Protein AF-A0A2B7ZNF3-F1 (afdb_monomer)

Radius of gyration: 27.61 Å; Cα contacts (8 Å, |Δi|>4): 65; chains: 1; bounding box: 51×30×78 Å

Secondary structure (DSSP, 8-state):
------HHHHHHHHHHHHHHHHHHHHHH-TT---SSGGGSHHHHHHHHHHHHHHHHHHHHHHHHHHHHHHHHHHHHH-TTT-HHHHHHHHHHHHHHHH-TTSHHHHHHHTS--PPPP-

Mean predicted aligned error: 7.0 Å

Solvent-accessible surface area (backbone atoms only — not comparable to full-atom values): 6872 Å² total; per-residue (Å²): 131,83,87,72,70,51,71,67,54,59,49,50,55,50,50,52,52,53,51,50,54,51,52,53,52,52,72,70,39,90,82,69,74,66,87,52,66,74,70,27,70,70,44,46,52,52,51,52,50,54,51,53,52,52,53,51,51,50,54,54,51,49,54,55,51,49,52,53,50,52,55,50,44,50,53,41,49,27,93,73,84,2,50,32,51,48,54,51,51,53,48,53,50,43,27,68,76,62,32,82,86,28,71,69,29,57,60,58,66,71,61,86,68,72,68,78,80,129

Structure (mmCIF, N/CA/C/O backbone):
data_AF-A0A2B7ZNF3-F1
#
_entry.id   AF-A0A2B7ZNF3-F1
#
loop_
_atom_site.group_PDB
_atom_site.id
_atom_site.type_symbol
_atom_site.label_atom_id
_atom_site.label_alt_id
_atom_site.label_comp_id
_atom_site.label_asym_id
_atom_site.label_entity_id
_atom_site.label_seq_id
_atom_site.pdbx_PDB_ins_code
_atom_site.Cartn_x
_atom_site.Cartn_y
_atom_site.Cartn_z
_atom_site.occupancy
_atom_site.B_iso_or_equiv
_atom_site.auth_seq_id
_atom_site.auth_comp_id
_atom_site.auth_asym_id
_atom_site.auth_atom_id
_atom_site.pdbx_PDB_model_num
ATOM 1 N N . GLU A 1 1 ? 5.369 17.621 -3.277 1.00 37.59 1 GLU A N 1
ATOM 2 C CA . GLU A 1 1 ? 4.600 16.368 -3.169 1.00 37.59 1 GLU A CA 1
ATOM 3 C C . GLU A 1 1 ? 3.685 16.481 -1.972 1.00 37.59 1 GLU A C 1
ATOM 5 O O . GLU A 1 1 ? 4.166 16.483 -0.843 1.00 37.59 1 GLU A O 1
ATOM 10 N N . ASP A 1 2 ? 2.387 16.638 -2.210 1.00 36.28 2 ASP A N 1
ATOM 11 C CA . ASP A 1 2 ? 1.426 16.509 -1.124 1.00 36.28 2 ASP A CA 1
ATOM 12 C C . ASP A 1 2 ? 1.407 15.047 -0.690 1.00 36.28 2 ASP A C 1
ATOM 14 O O . ASP A 1 2 ? 1.111 14.155 -1.491 1.00 36.28 2 ASP A O 1
ATOM 18 N N . LYS A 1 3 ? 1.736 14.802 0.585 1.00 48.97 3 LYS A N 1
ATOM 19 C CA . LYS A 1 3 ? 1.472 13.538 1.284 1.00 48.97 3 LYS A CA 1
ATOM 20 C C . LYS A 1 3 ? -0.044 13.323 1.310 1.00 48.97 3 LYS A C 1
ATOM 22 O O . LYS A 1 3 ? -0.716 13.563 2.309 1.00 48.97 3 LYS A O 1
ATOM 27 N N . THR A 1 4 ? -0.599 12.902 0.183 1.00 56.28 4 THR A N 1
ATOM 28 C CA . THR A 1 4 ? -1.988 12.485 0.067 1.00 56.28 4 THR A CA 1
ATOM 29 C C . THR A 1 4 ? -2.087 11.118 0.723 1.00 56.28 4 THR A C 1
ATOM 31 O O . THR A 1 4 ? -1.779 10.078 0.147 1.00 56.28 4 THR A O 1
ATOM 34 N N . ILE A 1 5 ? -2.446 11.134 2.004 1.00 60.62 5 ILE A N 1
ATOM 35 C CA . ILE A 1 5 ? -2.8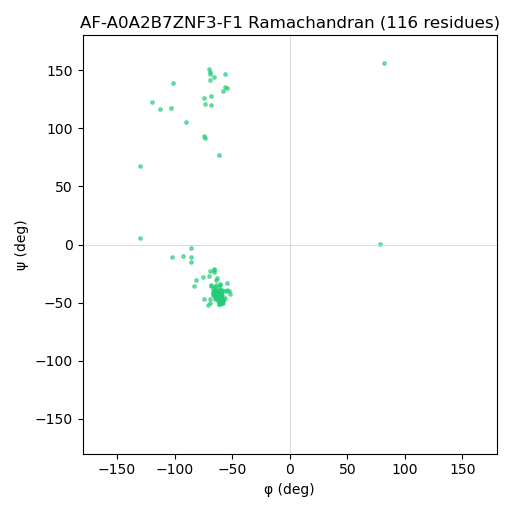22 9.924 2.731 1.00 60.62 5 ILE A CA 1
ATOM 36 C C . ILE A 1 5 ? -4.006 9.314 1.975 1.00 60.62 5 ILE A C 1
ATOM 38 O O . ILE A 1 5 ? -4.936 10.044 1.614 1.00 60.62 5 ILE A O 1
ATOM 42 N N . SER A 1 6 ? -3.969 8.006 1.702 1.00 72.56 6 SER A N 1
ATOM 43 C CA . SER A 1 6 ? -5.043 7.350 0.952 1.00 72.56 6 SER A CA 1
ATOM 44 C C . SER A 1 6 ? -6.389 7.622 1.628 1.00 72.56 6 SER A C 1
ATOM 46 O O . SER A 1 6 ? -6.511 7.481 2.847 1.00 72.56 6 SER A O 1
ATOM 48 N N . ALA A 1 7 ? -7.417 7.968 0.848 1.00 70.25 7 ALA A N 1
ATOM 49 C CA . ALA A 1 7 ? -8.772 8.150 1.371 1.00 70.25 7 ALA A CA 1
ATOM 50 C C . ALA A 1 7 ? -9.255 6.906 2.143 1.00 70.25 7 ALA A C 1
ATOM 52 O O . ALA A 1 7 ? -9.932 7.037 3.159 1.00 70.25 7 ALA A O 1
ATOM 53 N N . SER A 1 8 ? -8.822 5.710 1.721 1.00 70.62 8 SER A N 1
ATOM 54 C CA . SER A 1 8 ? -9.107 4.456 2.424 1.00 70.62 8 SER A CA 1
ATOM 55 C C . SER A 1 8 ? -8.403 4.335 3.780 1.00 70.62 8 SER A C 1
ATOM 57 O O . SER A 1 8 ? -8.995 3.798 4.709 1.00 70.62 8 SER A O 1
ATOM 59 N N . GLN A 1 9 ? -7.179 4.857 3.923 1.00 74.88 9 GLN A N 1
ATOM 60 C CA . GLN A 1 9 ? -6.450 4.849 5.199 1.00 74.88 9 GLN A CA 1
ATOM 61 C C . GLN A 1 9 ? -7.112 5.794 6.203 1.00 74.88 9 GLN A C 1
ATOM 63 O O . GLN A 1 9 ? -7.418 5.388 7.317 1.00 74.88 9 GLN A O 1
ATOM 68 N N . ARG A 1 10 ? -7.445 7.017 5.767 1.00 74.75 10 ARG A N 1
ATOM 69 C CA . ARG A 1 10 ? -8.169 7.992 6.602 1.00 74.75 10 ARG A CA 1
ATOM 70 C C . ARG A 1 10 ? -9.518 7.454 7.078 1.00 74.75 10 ARG A C 1
ATOM 72 O O . ARG A 1 10 ? -9.910 7.685 8.217 1.00 74.75 10 ARG A O 1
ATOM 79 N N . TYR A 1 11 ? -10.222 6.740 6.203 1.00 81.31 11 TYR A N 1
ATOM 80 C CA . TYR A 1 11 ? -11.484 6.094 6.546 1.00 81.31 11 TYR A CA 1
ATOM 81 C C . TYR A 1 11 ? -11.296 4.959 7.566 1.00 81.31 11 TYR A C 1
ATOM 83 O O . TYR A 1 11 ? -12.062 4.873 8.522 1.00 81.31 11 TYR A O 1
ATOM 91 N N . GLY A 1 12 ? -10.252 4.136 7.414 1.00 85.25 12 GLY A N 1
ATOM 92 C CA . GLY A 1 12 ? -9.910 3.083 8.377 1.00 85.25 12 GLY A CA 1
ATOM 93 C C . GLY A 1 12 ? -9.602 3.625 9.775 1.00 85.25 12 GLY A C 1
ATOM 94 O O . GLY A 1 12 ? -10.141 3.119 10.760 1.00 85.25 12 GLY A O 1
ATOM 95 N N . ASP A 1 13 ? -8.812 4.696 9.861 1.00 88.44 13 ASP A N 1
ATOM 96 C CA . ASP A 1 13 ? -8.476 5.341 11.136 1.00 88.44 13 ASP A CA 1
ATOM 97 C C . ASP A 1 13 ? -9.722 5.929 11.821 1.00 88.44 13 ASP A C 1
ATOM 99 O O . ASP A 1 13 ? -9.928 5.733 13.019 1.00 88.44 13 ASP A O 1
ATOM 103 N N . SER A 1 14 ? -10.607 6.572 11.051 1.00 91.56 14 SER A N 1
ATOM 104 C CA . SER A 1 14 ? -11.887 7.087 11.553 1.00 91.56 14 SER A CA 1
ATOM 105 C C . SER A 1 14 ? -12.789 5.967 12.084 1.00 91.56 14 SER A C 1
ATOM 107 O O . SER A 1 14 ? -13.358 6.106 13.165 1.00 91.56 14 SER A O 1
ATOM 109 N N . LEU A 1 15 ? -12.890 4.829 11.388 1.00 92.81 15 LEU A N 1
ATOM 110 C CA . LEU A 1 15 ? -13.668 3.679 11.862 1.00 92.81 15 LEU A CA 1
ATOM 111 C C . LEU A 1 15 ? -13.119 3.093 13.171 1.00 92.81 15 LEU A C 1
ATOM 113 O O . LEU A 1 15 ? -13.901 2.752 14.059 1.00 92.81 15 LEU A O 1
ATOM 117 N N . LEU A 1 16 ? -11.794 3.001 13.315 1.00 96.12 16 LEU A N 1
ATOM 118 C CA . LEU A 1 16 ? -11.155 2.561 14.559 1.00 96.12 16 LEU A CA 1
ATOM 119 C C . LEU A 1 16 ? -11.461 3.508 15.723 1.00 96.12 16 LEU A C 1
ATOM 121 O O . LEU A 1 16 ? -11.728 3.051 16.837 1.00 96.12 16 LEU A O 1
ATOM 125 N N . GLU A 1 17 ? -11.448 4.816 15.469 1.00 96.00 17 GLU A N 1
ATOM 126 C CA . GLU A 1 17 ? -11.794 5.826 16.467 1.00 96.00 17 GLU A CA 1
ATOM 127 C C . GLU A 1 17 ? -13.268 5.720 16.879 1.00 96.00 17 GLU A C 1
ATOM 129 O O . GLU A 1 17 ? -13.579 5.683 18.071 1.00 96.00 17 GLU A O 1
ATOM 134 N N . HIS A 1 18 ? -14.179 5.597 15.910 1.00 96.69 18 HIS A N 1
ATOM 135 C CA . HIS A 1 18 ? -15.603 5.402 16.183 1.00 96.69 18 HIS A CA 1
ATOM 136 C C . HIS A 1 18 ? -15.865 4.135 16.999 1.00 96.69 18 HIS A C 1
ATOM 138 O O . HIS A 1 18 ? -16.623 4.178 17.967 1.00 96.69 18 HIS A O 1
ATOM 144 N N . PHE A 1 19 ? -15.218 3.021 16.652 1.00 97.62 19 PHE A N 1
ATOM 145 C CA . PHE A 1 19 ? -15.396 1.767 17.376 1.00 97.62 19 PHE A CA 1
ATOM 146 C C . PHE A 1 19 ? -14.821 1.830 18.796 1.00 97.62 19 PHE A C 1
ATOM 148 O O . PHE A 1 19 ? -15.433 1.315 19.727 1.00 97.62 19 PHE A O 1
ATOM 155 N N . THR A 1 20 ? -13.702 2.537 18.986 1.00 98.00 20 THR A N 1
ATOM 156 C CA . THR A 1 20 ?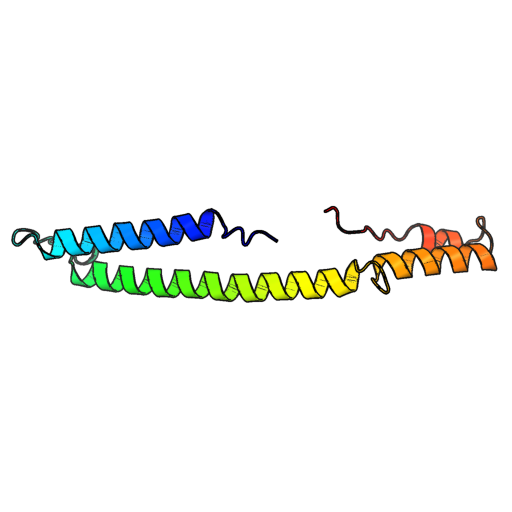 -13.142 2.807 20.321 1.00 98.00 20 THR A CA 1
ATOM 157 C C . THR A 1 20 ? -14.148 3.565 21.190 1.00 98.00 20 THR A C 1
ATOM 159 O O . THR A 1 20 ? -14.479 3.104 22.278 1.00 98.00 20 THR A O 1
ATOM 162 N N . LYS A 1 21 ? -14.713 4.665 20.676 1.00 98.00 21 LYS A N 1
ATOM 163 C CA . LYS A 1 21 ? -15.717 5.474 21.390 1.00 98.00 21 LYS A CA 1
ATOM 164 C C . LYS A 1 21 ? -16.989 4.690 21.714 1.00 98.00 21 LYS A C 1
ATOM 166 O O . LYS A 1 21 ? -17.584 4.883 22.770 1.00 98.00 21 LYS A O 1
ATOM 171 N N . LEU A 1 22 ? -17.408 3.794 20.819 1.00 97.81 22 LEU A N 1
ATOM 172 C CA . LEU A 1 22 ? -18.546 2.912 21.072 1.00 97.81 22 LEU A CA 1
ATOM 173 C C . LEU A 1 22 ? -18.258 1.961 22.240 1.00 97.81 22 LEU A C 1
ATOM 175 O O . LEU A 1 22 ? -19.087 1.830 23.131 1.00 97.81 22 LEU A O 1
ATOM 179 N N . ILE A 1 23 ? -17.080 1.332 22.266 1.00 98.00 23 ILE A N 1
ATOM 180 C CA . ILE A 1 23 ? -16.678 0.444 23.366 1.00 98.00 23 ILE A CA 1
ATOM 181 C C . ILE A 1 23 ? -16.602 1.210 24.690 1.00 98.00 23 ILE A C 1
ATOM 183 O O . ILE A 1 23 ? -17.061 0.697 25.709 1.00 98.00 23 ILE A O 1
ATOM 187 N N . GLU A 1 24 ? -16.069 2.434 24.688 1.00 97.62 24 GLU A N 1
ATOM 188 C CA . GLU A 1 24 ? -16.022 3.301 25.874 1.00 97.62 24 GLU A CA 1
ATOM 189 C C . GLU A 1 24 ? -17.426 3.601 26.411 1.00 97.62 24 GLU A C 1
ATOM 191 O O . GLU A 1 24 ? -17.662 3.468 27.611 1.00 97.62 24 GLU A O 1
ATOM 196 N N . LEU A 1 25 ? -18.375 3.926 25.526 1.00 97.75 25 LEU A N 1
ATOM 197 C CA . LEU A 1 25 ? -19.774 4.142 25.893 1.00 97.75 25 LEU A CA 1
ATOM 198 C C . LEU A 1 25 ? -20.399 2.887 26.516 1.00 97.75 25 LEU A C 1
ATOM 200 O O . LEU A 1 25 ? -21.002 2.969 27.581 1.00 97.75 25 LEU A O 1
ATOM 204 N N . LEU A 1 26 ? -20.229 1.727 25.877 1.00 96.94 26 LEU A N 1
ATOM 205 C CA . LEU A 1 26 ? -20.764 0.456 26.376 1.00 96.94 26 LEU A CA 1
ATOM 206 C C . LEU A 1 26 ? -20.137 0.050 27.716 1.00 96.94 26 LEU A C 1
ATOM 208 O O . LEU A 1 26 ? -20.816 -0.508 28.568 1.00 96.94 26 LEU A O 1
ATOM 212 N N . SER A 1 27 ? -18.856 0.361 27.922 1.00 95.31 27 SER A N 1
ATOM 213 C CA . SER A 1 27 ? -18.154 0.090 29.184 1.00 95.31 27 SER A CA 1
ATOM 214 C C . SER A 1 27 ? -18.632 0.987 30.327 1.00 95.31 27 SER A C 1
ATOM 216 O O . SER A 1 27 ? -18.517 0.608 31.490 1.00 95.31 27 SER A O 1
ATOM 218 N N . ALA A 1 28 ? -19.138 2.181 30.005 1.00 97.06 28 ALA A N 1
ATOM 219 C CA . ALA A 1 28 ? -19.656 3.133 30.979 1.00 97.06 28 ALA A CA 1
ATOM 220 C C . ALA A 1 28 ? -21.127 2.884 31.351 1.00 97.06 28 ALA A C 1
ATOM 222 O O . ALA A 1 28 ? -21.579 3.434 32.352 1.00 97.06 28 ALA A O 1
ATOM 223 N N . GLU A 1 29 ? -21.862 2.079 30.576 1.00 96.38 29 GLU A N 1
ATOM 224 C CA . GLU A 1 29 ? -23.274 1.760 30.804 1.00 96.38 29 GLU A CA 1
ATOM 225 C C . GLU A 1 29 ? -23.417 0.503 31.686 1.00 96.38 29 GLU A C 1
ATOM 227 O O . GLU A 1 29 ? -23.223 -0.615 31.200 1.00 96.38 29 GLU A O 1
ATOM 232 N N . PRO A 1 30 ? -23.792 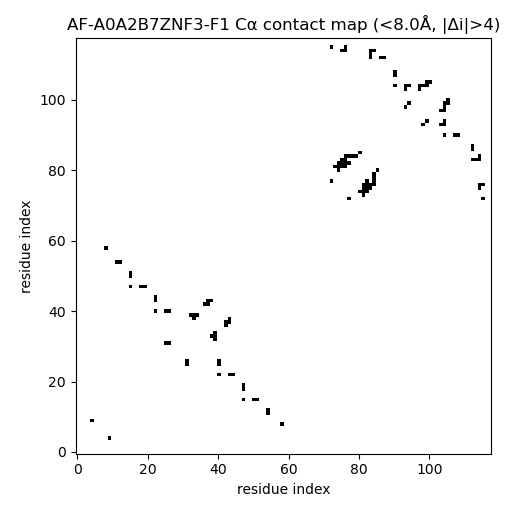0.631 32.974 1.00 94.00 30 PRO A N 1
ATOM 233 C CA . PRO A 1 30 ? -23.834 -0.505 33.896 1.00 94.00 30 PRO A CA 1
ATOM 234 C C . PRO A 1 30 ? -24.892 -1.553 33.533 1.00 94.00 30 PRO A C 1
ATOM 236 O O . PRO A 1 30 ? -24.804 -2.693 33.986 1.00 94.00 30 PRO A O 1
ATOM 239 N N . THR A 1 31 ? -25.908 -1.177 32.748 1.00 96.50 31 THR A N 1
ATOM 240 C CA . THR A 1 31 ? -26.974 -2.093 32.313 1.00 96.50 31 THR A CA 1
ATOM 241 C C . THR A 1 31 ? -26.626 -2.878 31.048 1.00 96.50 31 THR A C 1
ATOM 243 O O . THR A 1 31 ? -27.395 -3.749 30.633 1.00 96.50 31 THR A O 1
ATOM 246 N N . TYR A 1 32 ? -25.462 -2.626 30.441 1.00 96.50 32 TYR A N 1
ATOM 247 C CA . TYR A 1 32 ? -25.005 -3.358 29.266 1.00 96.50 32 TYR A CA 1
ATOM 248 C C . TYR A 1 32 ? -24.542 -4.779 29.634 1.00 96.50 32 TYR A C 1
ATOM 250 O O . TYR A 1 32 ? -23.381 -5.017 29.967 1.00 96.50 32 TYR A O 1
ATOM 258 N N . ALA A 1 33 ? -25.466 -5.740 29.559 1.00 94.88 33 ALA A N 1
ATOM 25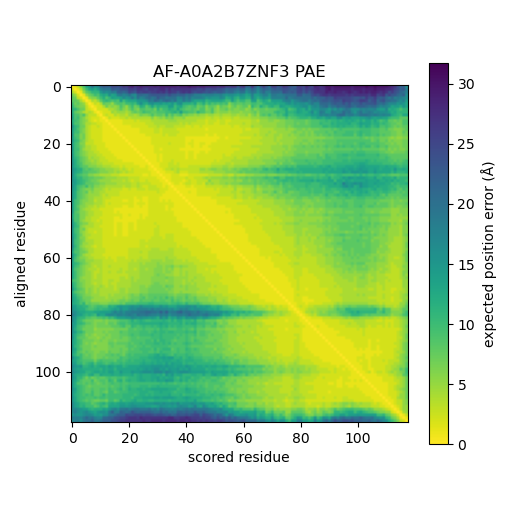9 C CA . ALA A 1 33 ? -25.243 -7.143 29.914 1.00 94.88 33 ALA A CA 1
ATOM 260 C C . ALA A 1 33 ? -25.726 -8.105 28.804 1.00 94.88 33 ALA A C 1
ATOM 262 O O . ALA A 1 33 ? -26.723 -8.807 28.986 1.00 94.88 33 ALA A O 1
ATOM 263 N N . PRO A 1 34 ? -25.069 -8.125 27.627 1.00 96.69 34 PRO A N 1
ATOM 264 C CA . PRO A 1 34 ? -25.448 -9.020 26.536 1.00 96.69 34 PRO A CA 1
ATOM 265 C C . PRO A 1 34 ? -25.150 -10.491 26.866 1.00 96.69 34 PRO A C 1
ATOM 267 O O . PRO A 1 34 ? -24.152 -10.813 27.520 1.00 96.69 34 PRO A O 1
ATOM 270 N N . ASN A 1 35 ? -25.996 -11.392 26.358 1.00 96.50 35 ASN A N 1
ATOM 271 C CA . ASN A 1 35 ? -25.822 -12.841 26.515 1.00 96.50 35 ASN A CA 1
ATOM 272 C C . ASN A 1 35 ? -24.824 -13.405 25.493 1.00 96.50 35 ASN A C 1
ATOM 274 O O . ASN A 1 35 ? -24.132 -14.386 25.758 1.00 96.50 35 ASN A O 1
ATOM 278 N N . GLU A 1 36 ? -24.751 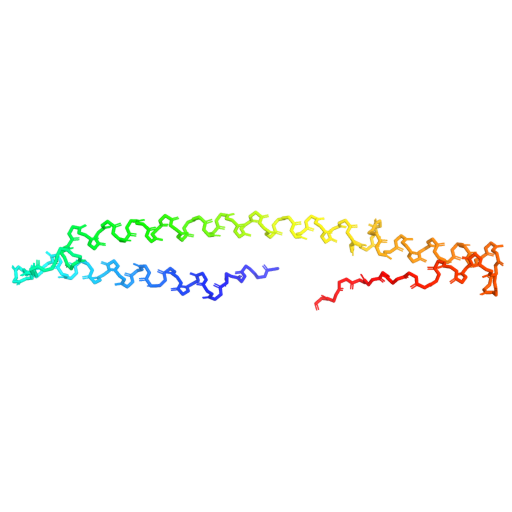-12.785 24.318 1.00 97.19 36 GLU A N 1
ATOM 279 C CA . GLU A 1 36 ? -23.879 -13.168 23.219 1.00 97.19 36 GLU A CA 1
ATOM 280 C C . GLU A 1 36 ? -22.432 -12.781 23.532 1.00 97.19 36 GLU A C 1
ATOM 282 O O . GLU A 1 36 ? -22.112 -11.604 23.709 1.00 97.19 36 GLU A O 1
ATOM 287 N N . THR A 1 37 ? -21.536 -13.771 23.552 1.00 96.69 37 THR A N 1
ATOM 288 C CA . THR A 1 37 ? -20.119 -13.573 23.891 1.00 96.69 37 THR A CA 1
ATOM 289 C C . THR A 1 37 ? -19.445 -12.523 23.009 1.00 96.69 37 THR A C 1
ATOM 291 O O . THR A 1 37 ? -18.711 -11.687 23.525 1.00 96.69 37 THR A O 1
ATOM 294 N N . ASP A 1 38 ? -19.748 -12.501 21.710 1.00 95.31 38 ASP A N 1
ATOM 295 C CA . ASP A 1 38 ? -19.152 -11.560 20.750 1.00 95.31 38 ASP A CA 1
ATOM 296 C C . ASP A 1 38 ? -19.533 -10.093 21.012 1.00 95.31 38 ASP A C 1
ATOM 298 O O . ASP A 1 38 ? -18.824 -9.181 20.583 1.00 95.31 38 ASP A O 1
ATOM 302 N N . LEU A 1 39 ? -20.646 -9.855 21.714 1.00 96.69 39 LEU A N 1
ATOM 303 C CA . LEU A 1 39 ? -21.125 -8.516 22.057 1.00 96.69 39 LEU A CA 1
ATOM 304 C C . LEU A 1 39 ? -20.621 -8.048 23.426 1.00 96.69 39 LEU A C 1
ATOM 306 O O . LEU A 1 39 ? -20.768 -6.875 23.769 1.00 96.69 39 LEU A O 1
ATOM 310 N N . GLN A 1 40 ? -20.002 -8.921 24.219 1.00 97.75 40 GLN A N 1
ATOM 311 C CA . GLN A 1 40 ? -19.442 -8.533 25.509 1.00 97.75 40 GLN A CA 1
ATOM 312 C C . GLN A 1 40 ? -18.270 -7.563 25.326 1.00 97.75 40 GLN A C 1
ATOM 314 O O . GLN A 1 40 ? -17.465 -7.692 24.403 1.00 97.75 40 GLN A O 1
ATOM 319 N N . VAL A 1 41 ? -18.135 -6.605 26.248 1.00 97.25 41 VAL A N 1
ATOM 320 C CA . VAL A 1 41 ? -17.096 -5.559 26.195 1.00 97.25 41 VAL A CA 1
ATOM 321 C C . VAL A 1 41 ? -15.691 -6.151 26.030 1.00 97.25 41 VAL A C 1
ATOM 323 O O . VAL A 1 41 ? -14.899 -5.644 25.240 1.00 97.25 41 VAL A O 1
ATOM 326 N N . SER A 1 42 ? -15.386 -7.258 26.712 1.00 97.19 42 SER A N 1
ATOM 327 C CA . SER A 1 42 ? -14.103 -7.961 26.588 1.00 97.19 42 SER A CA 1
ATOM 328 C C . SER A 1 42 ? -13.835 -8.457 25.161 1.00 97.19 42 SER A C 1
ATOM 330 O O . SER A 1 42 ? -12.746 -8.232 24.633 1.00 97.19 42 SER A O 1
ATOM 332 N N . ALA A 1 43 ? -14.826 -9.078 24.514 1.00 97.94 43 ALA A N 1
ATOM 333 C CA . ALA A 1 43 ? -14.725 -9.548 23.135 1.00 97.94 43 ALA A CA 1
ATOM 334 C C . ALA A 1 43 ? -14.585 -8.379 22.146 1.00 97.94 43 ALA A C 1
ATOM 336 O O . ALA A 1 43 ? -13.749 -8.429 21.241 1.00 97.94 43 ALA A O 1
ATOM 337 N N . LEU A 1 44 ? -15.322 -7.284 22.359 1.00 98.19 44 LEU A N 1
ATOM 338 C CA . LEU A 1 44 ? -15.210 -6.072 21.541 1.00 98.19 44 LEU A CA 1
ATOM 339 C C . LEU A 1 44 ? -13.825 -5.411 21.667 1.00 98.19 44 LEU A C 1
ATOM 341 O O . LEU A 1 44 ? -13.266 -4.969 20.662 1.00 98.19 44 LEU A O 1
ATOM 345 N N . ILE A 1 45 ? -13.231 -5.389 22.867 1.00 98.00 45 ILE A N 1
ATOM 346 C CA . ILE A 1 45 ? -11.863 -4.892 23.098 1.00 98.00 45 ILE A CA 1
ATOM 347 C C . ILE A 1 45 ? -10.831 -5.752 22.360 1.00 98.00 45 ILE A C 1
ATOM 349 O O . ILE A 1 45 ? -9.941 -5.203 21.706 1.00 98.00 45 ILE A O 1
ATOM 353 N N . ILE A 1 46 ? -10.959 -7.083 22.422 1.00 98.25 46 ILE A N 1
ATOM 354 C CA . ILE A 1 46 ? -10.098 -8.003 21.661 1.00 98.25 46 ILE A CA 1
ATOM 355 C C . ILE A 1 46 ? -10.219 -7.694 20.167 1.00 98.25 46 ILE A C 1
ATOM 357 O O . ILE A 1 46 ? -9.213 -7.466 19.493 1.00 98.25 46 ILE A O 1
ATOM 361 N N . ARG A 1 47 ? -11.454 -7.563 19.667 1.00 97.50 47 ARG A N 1
ATOM 362 C CA . ARG A 1 47 ? -11.714 -7.245 18.262 1.00 97.50 47 ARG A CA 1
ATOM 363 C C . ARG A 1 47 ? -11.106 -5.905 17.843 1.00 97.50 47 ARG A C 1
ATOM 365 O O . ARG A 1 47 ? -10.548 -5.809 16.750 1.00 97.50 47 ARG A O 1
ATOM 372 N N . LEU A 1 48 ? -11.190 -4.876 18.687 1.00 97.56 48 LEU A N 1
ATOM 373 C CA . LEU A 1 48 ? -10.541 -3.584 18.450 1.00 97.56 48 LEU A CA 1
ATOM 374 C C . LEU A 1 48 ? -9.013 -3.735 18.361 1.00 97.56 48 LEU A C 1
ATOM 376 O O . LEU A 1 48 ? -8.391 -3.110 17.500 1.00 97.56 48 LEU A O 1
ATOM 380 N N . GLY A 1 49 ? -8.414 -4.566 19.217 1.00 97.62 49 GLY A N 1
ATOM 381 C CA . GLY A 1 49 ? -6.992 -4.910 19.164 1.00 97.62 49 GLY A CA 1
ATOM 382 C C . GLY A 1 49 ? -6.594 -5.523 17.821 1.00 97.62 49 GLY A C 1
ATOM 383 O O . GLY A 1 49 ? -5.679 -5.023 17.162 1.00 97.62 49 GLY A O 1
ATOM 384 N N . ASP A 1 50 ? -7.340 -6.528 17.364 1.00 97.31 50 ASP A N 1
ATOM 385 C CA . ASP A 1 50 ? -7.099 -7.185 16.074 1.00 97.31 50 ASP A CA 1
ATOM 386 C C . ASP A 1 50 ? -7.196 -6.204 14.901 1.00 97.31 50 ASP A C 1
ATOM 388 O O . ASP A 1 50 ? -6.362 -6.212 13.992 1.00 97.31 50 ASP A O 1
ATOM 392 N N . LEU A 1 51 ? -8.198 -5.318 14.924 1.00 96.06 51 LEU A N 1
ATOM 393 C CA . LEU A 1 51 ? -8.379 -4.299 13.891 1.00 96.06 51 LEU A CA 1
ATOM 394 C C . LEU A 1 51 ? -7.214 -3.295 13.869 1.00 96.06 51 LEU A C 1
ATOM 396 O O . LEU A 1 51 ? -6.743 -2.935 12.789 1.00 96.06 51 LEU A O 1
ATOM 400 N N . LYS A 1 52 ? -6.698 -2.879 15.035 1.00 96.06 52 LYS A N 1
ATOM 401 C CA . LYS A 1 52 ? -5.515 -2.001 15.132 1.00 96.06 52 LYS A CA 1
ATOM 402 C C . LYS A 1 52 ? -4.258 -2.670 14.571 1.00 96.06 52 LYS A C 1
ATOM 404 O O . LYS A 1 52 ? -3.493 -2.025 13.846 1.00 96.06 52 LYS A O 1
ATOM 409 N N . ILE A 1 53 ? -4.059 -3.958 14.861 1.00 96.81 53 ILE A N 1
ATOM 410 C CA . ILE A 1 53 ? -2.943 -4.746 14.319 1.00 96.81 53 ILE A CA 1
ATOM 411 C C . ILE A 1 53 ? -3.055 -4.831 12.793 1.00 96.81 53 ILE A C 1
ATOM 413 O O . ILE A 1 53 ? -2.092 -4.524 12.087 1.00 96.81 53 ILE A O 1
ATOM 417 N N . ALA A 1 54 ? -4.234 -5.179 12.274 1.00 94.81 54 ALA A N 1
ATOM 418 C CA . ALA A 1 54 ? -4.465 -5.296 10.837 1.00 94.81 54 ALA A CA 1
ATOM 419 C C . ALA A 1 54 ? -4.257 -3.961 10.099 1.00 94.81 54 ALA A C 1
ATOM 421 O O . ALA A 1 54 ? -3.580 -3.930 9.070 1.00 94.81 54 ALA A O 1
ATOM 422 N N . ASN A 1 55 ? -4.765 -2.847 10.640 1.00 93.00 55 ASN A N 1
ATOM 423 C CA . ASN A 1 55 ? -4.566 -1.515 10.056 1.00 93.00 55 ASN A CA 1
ATOM 424 C C . ASN A 1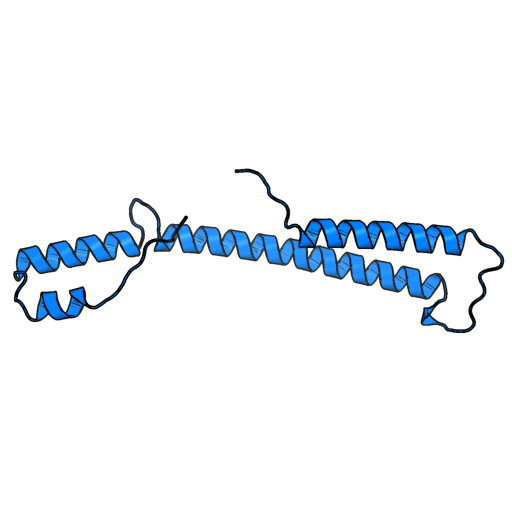 55 ? -3.075 -1.141 10.000 1.00 93.00 55 ASN A C 1
ATOM 426 O O . ASN A 1 55 ? -2.568 -0.713 8.962 1.00 93.00 55 ASN A O 1
ATOM 430 N N . THR A 1 56 ? -2.342 -1.398 11.086 1.00 92.69 56 THR A N 1
ATOM 431 C CA . THR A 1 56 ? -0.890 -1.170 11.150 1.00 92.69 56 THR A CA 1
ATOM 432 C C . THR A 1 56 ? -0.136 -2.012 10.117 1.00 92.69 56 THR A C 1
ATOM 434 O O . THR A 1 56 ? 0.758 -1.509 9.433 1.00 92.69 56 THR A O 1
ATOM 437 N N . ALA A 1 57 ? -0.518 -3.282 9.944 1.00 94.44 57 ALA A N 1
ATOM 438 C CA . ALA A 1 57 ? 0.077 -4.155 8.937 1.00 94.44 57 ALA A CA 1
ATOM 439 C C . ALA A 1 57 ? -0.126 -3.613 7.511 1.00 94.44 57 ALA A C 1
ATOM 441 O O . ALA A 1 57 ? 0.821 -3.593 6.721 1.00 94.44 57 ALA A O 1
ATOM 442 N N . VAL A 1 58 ? -1.325 -3.109 7.195 1.00 91.88 58 VAL A N 1
ATOM 443 C CA . VAL A 1 58 ? -1.624 -2.487 5.894 1.00 91.88 58 VAL A CA 1
ATOM 444 C C . VAL A 1 58 ? -0.787 -1.227 5.672 1.00 91.88 58 VAL A C 1
ATOM 446 O O . VAL A 1 58 ? -0.214 -1.067 4.594 1.00 91.88 58 VAL A O 1
ATOM 449 N N . ILE A 1 59 ? -0.669 -0.351 6.675 1.00 89.44 59 ILE A N 1
ATOM 450 C CA . ILE A 1 59 ? 0.146 0.873 6.591 1.00 89.44 59 ILE A CA 1
ATOM 451 C C . ILE A 1 59 ? 1.607 0.531 6.263 1.00 89.44 59 ILE A C 1
ATOM 453 O O . ILE A 1 59 ? 2.181 1.091 5.324 1.00 89.44 59 ILE A O 1
ATOM 457 N N . ASN A 1 60 ? 2.187 -0.435 6.978 1.00 90.19 60 ASN A N 1
ATOM 458 C CA . ASN A 1 60 ? 3.570 -0.865 6.767 1.00 90.19 60 ASN A CA 1
ATOM 459 C C . ASN A 1 60 ? 3.773 -1.505 5.386 1.00 90.19 60 ASN A C 1
ATOM 461 O O . ASN A 1 60 ? 4.727 -1.178 4.674 1.00 90.19 60 ASN A O 1
ATOM 465 N N . ALA A 1 61 ? 2.857 -2.383 4.968 1.00 93.12 61 ALA A N 1
ATOM 466 C CA . ALA A 1 61 ? 2.907 -3.007 3.649 1.00 93.12 61 ALA A CA 1
ATOM 467 C C . ALA A 1 61 ? 2.803 -1.969 2.520 1.00 93.12 61 ALA A C 1
ATOM 469 O O . ALA A 1 61 ? 3.532 -2.052 1.529 1.00 93.12 61 ALA A O 1
ATOM 470 N N . TYR A 1 62 ? 1.944 -0.959 2.683 1.00 90.38 62 TYR A N 1
ATOM 471 C CA . TYR A 1 62 ? 1.762 0.110 1.705 1.00 90.38 62 TYR A CA 1
ATOM 472 C C . TYR A 1 62 ? 3.018 0.976 1.543 1.00 90.38 62 TYR A C 1
ATOM 474 O O . TYR A 1 62 ? 3.398 1.297 0.415 1.00 90.38 62 TYR A O 1
ATOM 482 N N . ALA A 1 63 ? 3.706 1.305 2.641 1.00 88.75 63 ALA A N 1
ATOM 483 C CA . ALA A 1 63 ? 4.973 2.034 2.590 1.00 88.75 63 ALA A CA 1
ATOM 484 C C . ALA A 1 63 ? 6.038 1.262 1.788 1.00 88.75 63 ALA A C 1
ATOM 486 O O . ALA A 1 63 ? 6.646 1.811 0.865 1.00 88.75 63 ALA A O 1
ATOM 487 N N . ASN A 1 64 ? 6.200 -0.033 2.076 1.00 92.06 64 ASN A N 1
ATOM 488 C CA . ASN A 1 64 ? 7.137 -0.900 1.357 1.00 92.06 64 ASN A CA 1
ATOM 489 C C . ASN A 1 64 ? 6.794 -1.006 -0.135 1.00 92.06 64 ASN A C 1
ATOM 491 O O . ASN A 1 64 ? 7.669 -0.868 -0.991 1.00 92.06 64 ASN A O 1
ATOM 495 N N . TYR A 1 65 ? 5.513 -1.198 -0.455 1.00 93.19 65 TYR A N 1
ATOM 496 C CA . TYR A 1 65 ? 5.024 -1.251 -1.830 1.00 93.19 65 TYR A CA 1
ATOM 497 C C . TYR A 1 65 ? 5.304 0.044 -2.604 1.00 93.19 65 TYR A C 1
ATOM 499 O O . TYR A 1 65 ? 5.782 -0.002 -3.741 1.00 93.19 65 TYR A O 1
ATOM 507 N N . ASN A 1 66 ? 5.048 1.203 -1.996 1.00 92.00 66 ASN A N 1
ATOM 508 C CA . ASN A 1 66 ? 5.302 2.492 -2.632 1.00 92.00 66 ASN A CA 1
ATOM 509 C C . ASN A 1 66 ? 6.790 2.721 -2.884 1.00 92.00 66 ASN A C 1
ATOM 511 O O . ASN A 1 66 ? 7.156 3.097 -3.997 1.00 92.00 66 ASN A O 1
ATOM 515 N N . ASN A 1 67 ? 7.651 2.416 -1.912 1.00 91.88 67 ASN A N 1
ATOM 516 C CA . ASN A 1 67 ? 9.100 2.508 -2.093 1.00 91.88 67 ASN A CA 1
ATOM 517 C C . ASN A 1 67 ? 9.576 1.602 -3.238 1.00 91.88 67 ASN A C 1
ATOM 519 O O . ASN A 1 67 ? 10.300 2.055 -4.123 1.00 91.88 67 ASN A O 1
ATOM 523 N N . ALA A 1 68 ? 9.089 0.359 -3.301 1.00 94.88 68 ALA A N 1
ATOM 524 C CA . ALA A 1 68 ? 9.404 -0.555 -4.398 1.00 94.88 68 ALA A CA 1
ATOM 525 C C . ALA A 1 68 ? 8.943 -0.013 -5.765 1.00 94.88 68 ALA A C 1
ATOM 527 O O . ALA A 1 68 ? 9.664 -0.128 -6.760 1.00 94.88 68 ALA A O 1
ATOM 528 N N . ARG A 1 69 ? 7.764 0.623 -5.838 1.00 93.56 69 ARG A N 1
ATOM 529 C CA . ARG A 1 69 ? 7.284 1.283 -7.064 1.00 93.56 69 ARG A CA 1
ATOM 530 C C . ARG A 1 69 ? 8.143 2.470 -7.467 1.00 93.56 69 ARG A C 1
ATOM 532 O O . ARG A 1 69 ? 8.392 2.622 -8.662 1.00 93.56 69 ARG A O 1
ATOM 539 N N . ILE A 1 70 ? 8.583 3.283 -6.510 1.00 91.25 70 ILE A N 1
ATOM 540 C CA . ILE A 1 70 ? 9.486 4.413 -6.753 1.00 91.25 70 ILE A CA 1
ATOM 541 C C . ILE A 1 70 ? 10.803 3.894 -7.333 1.00 91.25 70 ILE A C 1
ATOM 543 O O . ILE A 1 70 ? 11.195 4.325 -8.415 1.00 91.25 70 ILE A O 1
ATOM 547 N N . THR A 1 71 ? 11.429 2.898 -6.697 1.00 93.31 71 THR A N 1
ATOM 548 C CA . THR A 1 71 ? 12.669 2.275 -7.192 1.00 93.31 71 THR A CA 1
ATOM 549 C C . THR A 1 71 ? 12.493 1.701 -8.595 1.00 93.31 71 THR A C 1
ATOM 551 O O . THR A 1 71 ? 13.297 1.971 -9.488 1.00 93.31 71 THR A O 1
ATOM 554 N N . ARG A 1 72 ? 11.408 0.957 -8.837 1.00 93.31 72 ARG A N 1
ATOM 555 C CA . ARG A 1 72 ? 11.098 0.420 -10.166 1.00 93.31 72 ARG A CA 1
ATOM 556 C C . ARG A 1 72 ? 10.935 1.538 -11.199 1.00 93.31 72 ARG A C 1
ATOM 558 O O . ARG A 1 72 ? 11.459 1.429 -12.303 1.00 93.31 72 ARG A O 1
ATOM 565 N N . ASN A 1 73 ? 10.205 2.600 -10.867 1.00 91.25 73 ASN A N 1
ATOM 566 C CA . ASN A 1 73 ? 9.989 3.720 -11.780 1.00 91.25 73 ASN A CA 1
ATOM 567 C C . ASN A 1 73 ? 11.294 4.466 -12.081 1.00 91.25 73 ASN A C 1
ATOM 569 O O . ASN A 1 73 ? 11.506 4.837 -13.231 1.00 91.25 73 ASN A O 1
ATOM 573 N N . ALA A 1 74 ? 12.186 4.619 -11.099 1.00 89.62 74 ALA A N 1
ATOM 574 C CA . ALA A 1 74 ? 13.511 5.192 -11.317 1.00 89.62 74 ALA A CA 1
ATOM 575 C C . ALA A 1 74 ? 14.325 4.361 -12.324 1.00 89.62 74 ALA A C 1
ATOM 577 O O . ALA A 1 74 ? 14.898 4.920 -13.251 1.00 89.62 74 ALA A O 1
ATOM 578 N N . ILE A 1 75 ? 14.307 3.029 -12.210 1.00 91.69 75 ILE A N 1
ATOM 579 C CA . ILE A 1 75 ? 15.016 2.133 -13.141 1.00 91.69 75 ILE A CA 1
ATOM 580 C C . ILE A 1 75 ? 14.403 2.177 -14.552 1.00 91.69 75 ILE A C 1
ATOM 582 O O . ILE A 1 75 ? 15.111 2.206 -15.559 1.00 91.69 75 ILE A O 1
ATOM 586 N N . LEU A 1 76 ? 13.073 2.154 -14.653 1.00 91.94 76 LEU A N 1
ATOM 587 C CA . LEU A 1 76 ? 12.396 2.016 -15.944 1.00 91.94 76 LEU A CA 1
ATOM 588 C C . LEU A 1 76 ? 12.249 3.340 -16.701 1.00 91.94 76 LEU A C 1
ATOM 590 O O . LEU A 1 76 ? 12.313 3.348 -17.934 1.00 91.94 76 LEU A O 1
ATOM 594 N N . TYR A 1 77 ? 12.022 4.440 -15.983 1.00 90.94 77 TYR A N 1
ATOM 595 C CA . TYR A 1 77 ? 11.467 5.670 -16.549 1.00 90.94 77 TYR A CA 1
ATOM 596 C C . TYR A 1 77 ? 12.250 6.942 -16.211 1.00 90.94 77 TYR A C 1
ATOM 598 O O . TYR A 1 77 ? 11.785 8.019 -16.583 1.00 90.94 77 TYR A O 1
ATOM 606 N N . SER A 1 78 ? 13.412 6.865 -15.551 1.00 87.31 78 SER A N 1
ATOM 607 C CA . SER A 1 78 ? 14.222 8.066 -15.315 1.00 87.31 78 SER A CA 1
ATOM 608 C C . SER A 1 78 ? 14.562 8.789 -16.625 1.00 87.31 78 SER A C 1
ATOM 610 O O . SER A 1 78 ? 14.756 8.176 -17.681 1.00 87.31 78 SER A O 1
ATOM 612 N N . ALA A 1 79 ? 14.642 10.121 -16.553 1.00 78.06 79 ALA A N 1
ATOM 613 C CA . ALA A 1 79 ? 14.957 10.961 -17.707 1.00 78.06 79 ALA A CA 1
ATOM 614 C C . ALA A 1 79 ? 16.343 10.646 -18.296 1.00 78.06 79 ALA A C 1
ATOM 616 O O . ALA A 1 79 ? 16.524 10.694 -19.512 1.00 78.06 79 ALA A O 1
ATOM 617 N N . VAL A 1 80 ? 17.295 10.282 -17.431 1.00 78.75 80 VAL A N 1
ATOM 618 C CA . VAL A 1 80 ? 18.661 9.894 -17.789 1.00 78.75 80 VAL A CA 1
ATOM 619 C C . VAL A 1 80 ? 18.901 8.466 -17.309 1.00 78.75 80 VAL A C 1
ATOM 621 O O . VAL A 1 80 ? 18.737 8.168 -16.127 1.00 78.75 80 VAL A O 1
ATOM 624 N N . GLY A 1 81 ? 19.270 7.574 -18.231 1.00 81.50 81 GLY A N 1
ATOM 625 C CA . GLY A 1 81 ? 19.613 6.181 -17.919 1.00 81.50 81 GLY A CA 1
ATOM 626 C C . GLY A 1 81 ? 18.427 5.237 -17.678 1.00 81.50 81 GLY A C 1
ATOM 627 O O . GLY A 1 81 ? 18.646 4.054 -17.440 1.00 81.50 81 GLY A O 1
ATOM 628 N N . GLY A 1 82 ? 17.182 5.712 -17.772 1.00 90.00 82 GLY A N 1
ATOM 629 C CA . GLY A 1 82 ? 16.003 4.861 -17.626 1.00 90.00 82 GLY A CA 1
ATOM 630 C C . GLY A 1 82 ? 15.860 3.905 -18.806 1.00 90.00 82 G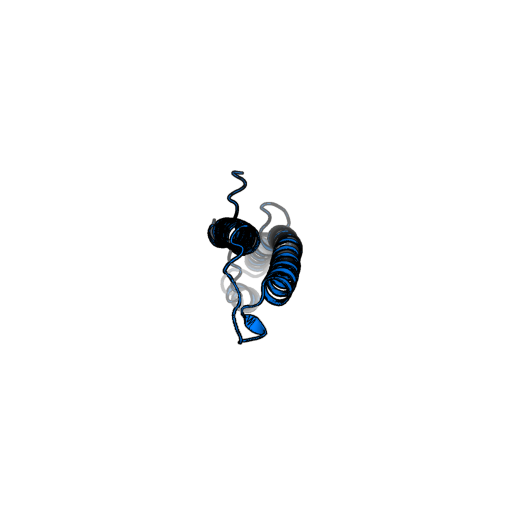LY A C 1
ATOM 631 O O . GLY A 1 82 ? 16.095 4.292 -19.956 1.00 90.00 82 GLY A O 1
ATOM 632 N N . LEU A 1 83 ? 15.433 2.666 -18.545 1.00 92.19 83 LEU A N 1
ATOM 633 C CA . LEU A 1 83 ? 15.353 1.609 -19.563 1.00 92.19 83 LEU A CA 1
ATOM 634 C C . LEU A 1 83 ? 14.571 2.039 -20.816 1.00 92.19 83 LEU A C 1
ATOM 636 O O . LEU A 1 83 ? 15.003 1.771 -21.936 1.00 92.19 83 LEU A O 1
ATOM 640 N N . ALA A 1 84 ? 13.443 2.737 -20.647 1.00 91.06 84 ALA A N 1
ATOM 641 C CA . ALA A 1 84 ? 12.641 3.210 -21.775 1.00 91.06 84 ALA A CA 1
ATOM 642 C C . ALA A 1 84 ? 13.387 4.242 -22.642 1.00 91.06 84 ALA A C 1
ATOM 644 O O . ALA A 1 84 ? 13.251 4.232 -23.867 1.00 91.06 84 ALA A O 1
ATOM 645 N N . GLY A 1 85 ? 14.184 5.115 -22.017 1.00 90.19 85 GLY A N 1
ATOM 646 C CA . GLY A 1 85 ? 15.032 6.083 -22.711 1.00 90.19 85 GLY A CA 1
ATOM 647 C C . GLY A 1 85 ? 16.182 5.402 -23.448 1.00 90.19 85 GLY A C 1
ATOM 648 O O . GLY A 1 85 ? 16.335 5.600 -24.652 1.00 90.19 85 GLY A O 1
ATOM 649 N N . ILE A 1 86 ? 16.919 4.525 -22.755 1.00 92.25 86 ILE A N 1
ATOM 650 C CA . ILE A 1 86 ? 18.027 3.748 -23.334 1.00 92.25 86 ILE A CA 1
ATOM 651 C C . ILE A 1 86 ? 17.546 2.948 -24.547 1.00 92.25 86 ILE A C 1
ATOM 653 O O . ILE A 1 86 ? 18.172 2.993 -25.603 1.00 92.25 86 ILE A O 1
ATOM 657 N N . ALA A 1 87 ? 16.405 2.264 -24.443 1.00 92.25 87 ALA A N 1
ATOM 658 C CA . ALA A 1 87 ? 15.852 1.505 -25.559 1.00 92.25 87 ALA A CA 1
ATOM 659 C C . ALA A 1 87 ? 15.530 2.392 -26.776 1.00 92.25 87 ALA A C 1
ATOM 661 O O . ALA A 1 87 ? 15.694 1.963 -27.919 1.00 92.25 87 ALA A O 1
ATOM 662 N N . GLY A 1 88 ? 15.093 3.635 -26.550 1.00 91.25 88 GLY A N 1
ATOM 663 C CA . GLY A 1 88 ? 14.907 4.627 -27.607 1.00 91.25 88 GLY A CA 1
ATOM 664 C C . GLY A 1 88 ? 16.218 4.987 -28.309 1.00 91.25 88 GLY A C 1
ATOM 665 O O . GLY A 1 88 ? 16.277 4.967 -29.540 1.00 91.25 88 GLY A O 1
ATOM 666 N N . GLU A 1 89 ? 17.275 5.254 -27.542 1.00 92.19 89 GLU A N 1
ATOM 667 C CA . GLU A 1 89 ? 18.598 5.592 -28.081 1.00 92.19 89 GLU A CA 1
ATOM 668 C C . GLU A 1 89 ? 19.243 4.417 -28.829 1.00 92.19 89 GLU A C 1
ATOM 670 O O . GLU A 1 89 ? 19.733 4.592 -29.944 1.00 92.19 89 GLU A O 1
ATOM 675 N N . VAL A 1 90 ? 19.140 3.192 -28.304 1.00 93.56 90 VAL A N 1
ATOM 676 C CA . VAL A 1 90 ? 19.622 1.979 -28.989 1.00 93.56 90 VAL A CA 1
ATOM 677 C C . VAL A 1 90 ? 18.939 1.807 -30.346 1.00 93.56 90 VAL A C 1
ATOM 679 O O . VAL A 1 90 ? 19.602 1.535 -31.347 1.00 93.56 90 VAL A O 1
ATOM 682 N N . LYS A 1 91 ? 17.620 2.022 -30.437 1.00 94.56 91 LYS A N 1
ATOM 683 C CA . LYS A 1 91 ? 16.916 1.955 -31.728 1.00 94.56 91 LYS A CA 1
ATOM 684 C C . LYS A 1 91 ? 17.403 3.008 -32.714 1.00 94.56 91 LYS A C 1
ATOM 686 O O . LYS A 1 91 ? 17.542 2.698 -33.896 1.00 94.56 91 LYS A O 1
ATOM 691 N N . LYS A 1 92 ? 17.645 4.241 -32.257 1.00 93.94 92 LYS A N 1
ATOM 692 C CA . LYS A 1 92 ? 18.204 5.305 -33.106 1.00 93.94 92 LYS A CA 1
ATOM 693 C C . LYS A 1 92 ? 19.595 4.926 -33.605 1.00 93.94 92 LYS A C 1
ATOM 695 O O . LYS A 1 92 ? 19.873 5.107 -34.786 1.00 93.94 92 LYS A O 1
ATOM 700 N N . TYR A 1 93 ? 20.424 4.339 -32.744 1.00 96.62 93 TYR A N 1
ATOM 701 C CA . TYR A 1 93 ? 21.748 3.855 -33.116 1.00 96.62 93 TYR A CA 1
ATOM 702 C C . TYR A 1 93 ? 21.679 2.755 -34.185 1.00 96.62 93 TYR A C 1
ATOM 704 O O . TYR A 1 93 ? 22.278 2.899 -35.247 1.00 96.62 93 TYR A O 1
ATOM 712 N N . VAL A 1 94 ? 20.864 1.713 -33.978 1.00 97.12 94 VAL A N 1
ATOM 713 C CA . VAL A 1 94 ? 20.665 0.639 -34.972 1.00 97.12 94 VAL A CA 1
ATOM 714 C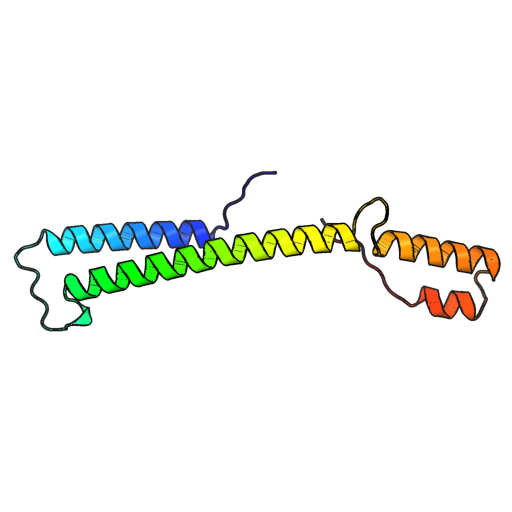 C . VAL A 1 94 ? 20.146 1.203 -36.300 1.00 97.12 94 VAL A C 1
ATOM 716 O O . VAL A 1 94 ? 20.611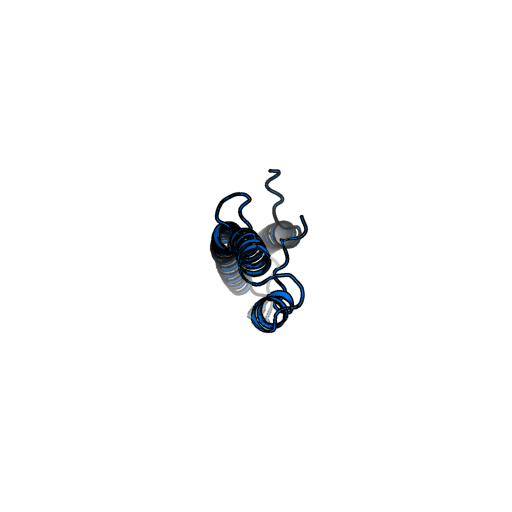 0.800 -37.364 1.00 97.12 94 VAL A O 1
ATOM 719 N N . LYS A 1 95 ? 19.225 2.177 -36.256 1.00 97.25 95 LYS A N 1
ATOM 720 C CA . LYS A 1 95 ? 18.741 2.881 -37.455 1.00 97.25 95 LYS A CA 1
ATOM 721 C C . LYS A 1 95 ? 19.863 3.619 -38.184 1.00 97.25 95 LYS A C 1
ATOM 723 O O . LYS A 1 95 ? 19.880 3.599 -39.408 1.00 97.25 95 LYS A O 1
ATOM 728 N N . SER A 1 96 ? 20.745 4.285 -37.441 1.00 97.56 96 SER A N 1
ATOM 729 C CA . SER A 1 96 ? 21.875 5.044 -37.984 1.00 97.56 96 SER A CA 1
ATOM 730 C C . SER A 1 96 ? 22.880 4.127 -38.686 1.00 97.56 96 SER A C 1
ATOM 732 O O . SER A 1 96 ? 23.288 4.411 -39.805 1.00 97.56 96 SER A O 1
ATOM 734 N N . VAL A 1 97 ? 23.215 2.988 -38.068 1.00 97.94 97 VAL A N 1
ATOM 735 C CA . VAL A 1 97 ? 24.222 2.046 -38.587 1.00 97.94 97 VAL A CA 1
ATOM 736 C C . VAL A 1 97 ? 23.711 1.235 -39.781 1.00 97.94 97 VAL A C 1
ATOM 738 O O . VAL A 1 97 ? 24.409 1.108 -40.780 1.00 97.94 97 VAL A O 1
ATOM 741 N N . PHE A 1 98 ? 22.502 0.671 -39.693 1.00 96.75 98 PHE A N 1
ATOM 742 C CA . PHE A 1 98 ? 21.988 -0.269 -40.702 1.00 96.75 98 PHE A CA 1
ATOM 743 C C . PHE A 1 98 ? 20.984 0.361 -41.677 1.00 96.75 98 PHE A C 1
ATOM 745 O O . PHE A 1 98 ? 20.603 -0.258 -42.668 1.00 96.75 98 PHE A O 1
ATOM 752 N N . GLY A 1 99 ? 20.518 1.580 -41.406 1.00 96.56 99 GLY A N 1
ATOM 753 C CA . GLY A 1 99 ? 19.480 2.249 -42.184 1.00 96.56 99 GLY A CA 1
ATOM 754 C C . GLY A 1 99 ? 18.056 1.818 -41.810 1.00 96.56 99 GLY A C 1
ATOM 755 O O . GLY A 1 99 ? 17.796 0.724 -41.300 1.00 96.56 99 GLY A O 1
ATOM 756 N N . ALA A 1 100 ? 17.091 2.695 -42.101 1.00 94.88 100 ALA A N 1
ATOM 757 C CA . ALA A 1 100 ? 15.685 2.530 -41.715 1.00 94.88 100 ALA A CA 1
ATOM 758 C C . ALA A 1 100 ? 14.964 1.347 -42.397 1.00 94.88 100 ALA A C 1
ATOM 760 O O . ALA A 1 100 ? 13.967 0.852 -41.876 1.00 94.88 100 ALA A O 1
ATOM 761 N N . GLY A 1 101 ? 15.442 0.898 -43.562 1.00 95.56 101 GLY A N 1
ATOM 762 C CA . GLY A 1 101 ? 14.848 -0.213 -44.316 1.00 95.56 101 GLY A CA 1
ATOM 763 C C . GLY A 1 101 ? 15.332 -1.605 -43.893 1.00 95.56 101 GLY A C 1
ATOM 764 O O . GLY A 1 101 ? 14.745 -2.603 -44.325 1.00 95.56 101 GLY A O 1
ATOM 765 N N . SER A 1 102 ? 16.374 -1.673 -43.060 1.00 97.31 102 SER A N 1
ATOM 766 C CA . SER A 1 102 ? 17.098 -2.906 -42.749 1.00 97.31 102 SER A CA 1
ATOM 767 C C . SER A 1 102 ? 16.285 -3.913 -41.924 1.00 97.31 102 SER A C 1
ATOM 769 O O . SER A 1 102 ? 15.462 -3.515 -41.089 1.00 97.31 102 SER A O 1
ATOM 771 N N . PRO A 1 103 ? 16.520 -5.229 -42.103 1.00 97.00 103 PRO A N 1
ATOM 772 C CA . PRO A 1 103 ? 15.949 -6.260 -41.236 1.00 97.00 103 PRO A CA 1
ATOM 773 C C . PRO A 1 103 ? 16.261 -6.037 -39.747 1.00 97.00 103 PRO A C 1
ATOM 775 O O . PRO A 1 103 ? 15.375 -6.194 -38.908 1.00 97.00 103 PRO A O 1
ATOM 778 N N . GLN A 1 104 ? 17.482 -5.591 -39.430 1.00 96.06 104 GLN A N 1
ATOM 779 C CA . GLN A 1 104 ? 17.960 -5.307 -38.074 1.00 96.06 104 GLN A CA 1
ATOM 780 C C . GLN A 1 104 ? 17.117 -4.212 -37.412 1.00 96.06 104 GLN A C 1
ATOM 782 O O . GLN A 1 104 ? 16.577 -4.409 -36.321 1.00 96.06 104 GLN A O 1
ATOM 787 N N . PHE A 1 105 ? 16.932 -3.070 -38.089 1.00 96.88 105 PHE A N 1
ATOM 788 C CA . PHE A 1 105 ? 16.115 -1.987 -37.546 1.00 96.88 105 PHE A CA 1
ATOM 789 C C . PHE A 1 105 ? 14.636 -2.381 -37.441 1.00 96.88 105 PHE A C 1
ATOM 791 O O . PHE A 1 105 ? 13.988 -2.067 -36.444 1.00 96.88 105 PHE A O 1
ATOM 798 N N . LYS A 1 106 ? 14.097 -3.118 -38.423 1.00 95.81 106 LYS A N 1
ATOM 799 C CA . LYS A 1 106 ? 12.709 -3.619 -38.396 1.00 95.81 106 LYS A CA 1
ATOM 800 C C . LYS A 1 106 ? 12.436 -4.594 -37.248 1.00 95.81 106 LYS A C 1
ATOM 802 O O . LYS A 1 106 ? 11.297 -4.668 -36.791 1.00 95.81 106 LYS A O 1
ATOM 807 N N . GLN A 1 107 ? 13.437 -5.344 -36.789 1.00 94.94 107 GLN A N 1
ATOM 808 C CA . GLN A 1 107 ? 13.297 -6.237 -35.639 1.00 94.94 107 GLN A CA 1
ATOM 809 C C . GLN A 1 107 ? 13.163 -5.438 -34.338 1.00 94.94 107 GLN A C 1
ATOM 811 O O . GLN A 1 107 ? 12.206 -5.628 -33.588 1.00 94.94 107 GLN A O 1
ATOM 816 N N . VAL A 1 108 ? 14.085 -4.504 -34.090 1.00 94.56 108 VAL A N 1
ATOM 817 C CA . VAL A 1 108 ? 14.109 -3.736 -32.834 1.00 94.56 108 VAL A CA 1
ATOM 818 C C . VAL A 1 108 ? 13.031 -2.652 -32.776 1.00 94.56 108 VAL A C 1
ATOM 820 O O . VAL A 1 108 ? 12.556 -2.313 -31.692 1.00 94.56 108 VAL A O 1
ATOM 823 N N . SER A 1 109 ? 12.601 -2.107 -33.919 1.00 92.19 109 SER A N 1
ATOM 824 C CA . SER A 1 109 ? 11.600 -1.034 -33.966 1.00 92.19 109 SER A CA 1
ATOM 825 C C . SER A 1 109 ? 10.231 -1.474 -33.442 1.00 92.19 109 SER A C 1
ATOM 827 O O . SER A 1 109 ? 9.545 -0.659 -32.824 1.00 92.19 109 SER A O 1
ATOM 829 N N . LYS A 1 110 ? 9.885 -2.761 -33.596 1.00 93.25 110 LYS A N 1
ATOM 830 C CA . LYS A 1 110 ? 8.627 -3.370 -33.129 1.00 93.25 110 LYS A CA 1
ATOM 831 C C . LYS A 1 110 ? 8.510 -3.486 -31.607 1.00 93.25 110 LYS A C 1
ATOM 833 O O . LYS A 1 110 ? 7.398 -3.584 -31.098 1.00 93.25 110 LYS A O 1
ATOM 838 N N . LEU A 1 111 ? 9.623 -3.488 -30.871 1.00 93.12 111 LEU A N 1
ATOM 839 C CA . LEU A 1 111 ? 9.602 -3.581 -29.408 1.00 93.12 111 LEU A CA 1
ATOM 840 C C . LEU A 1 111 ? 9.016 -2.296 -28.821 1.00 93.12 111 LEU A C 1
ATOM 842 O O . LEU A 1 111 ? 9.497 -1.217 -29.142 1.00 93.12 111 LEU A O 1
ATOM 846 N N . VAL A 1 112 ? 8.009 -2.347 -27.954 1.00 88.81 112 VAL A N 1
ATOM 847 C CA . VAL A 1 112 ? 7.381 -1.120 -27.432 1.00 88.81 112 VAL A CA 1
ATOM 848 C C . VAL A 1 112 ? 7.862 -0.838 -26.013 1.00 88.81 112 VAL A C 1
ATOM 850 O O . VAL A 1 112 ? 7.578 -1.596 -25.094 1.00 88.81 112 VAL A O 1
ATOM 853 N N . PHE A 1 113 ? 8.533 0.301 -25.835 1.00 87.50 113 PHE A N 1
ATOM 854 C CA . PHE A 1 113 ? 8.894 0.845 -24.528 1.00 87.50 113 PHE A CA 1
ATOM 855 C C . PHE A 1 113 ? 8.108 2.136 -24.326 1.00 87.50 113 PHE A C 1
ATOM 857 O O . PHE A 1 113 ? 8.254 3.081 -25.102 1.00 87.50 113 PHE A O 1
ATOM 864 N N . LYS A 1 114 ? 7.236 2.164 -23.319 1.00 82.38 114 LYS A N 1
ATOM 865 C CA . LYS A 1 114 ? 6.442 3.348 -22.974 1.00 82.38 114 LYS A CA 1
ATOM 866 C C . LYS A 1 114 ? 7.073 4.033 -21.772 1.00 82.38 114 LYS A C 1
ATOM 868 O O . LYS A 1 114 ? 7.480 3.350 -20.837 1.00 82.38 114 LYS A O 1
ATOM 873 N N . LYS A 1 115 ? 7.128 5.363 -21.786 1.00 76.81 115 LYS A N 1
ATOM 874 C CA . LYS A 1 115 ? 7.362 6.137 -20.562 1.00 76.81 115 LYS A CA 1
ATOM 875 C C . LYS A 1 115 ? 6.118 6.035 -19.676 1.00 76.81 115 LYS A C 1
ATOM 877 O O . LYS A 1 115 ? 5.018 5.835 -20.202 1.00 76.81 115 LYS A O 1
ATOM 882 N N . ALA A 1 116 ? 6.288 6.133 -18.360 1.00 71.69 116 ALA A N 1
ATOM 883 C CA . ALA A 1 116 ? 5.143 6.295 -17.473 1.00 71.69 116 ALA A CA 1
ATOM 884 C C . ALA A 1 116 ? 4.347 7.534 -17.916 1.00 71.69 116 ALA A C 1
ATOM 886 O O . ALA A 1 116 ? 4.944 8.546 -18.281 1.00 71.69 116 ALA A O 1
ATOM 887 N N . LYS A 1 117 ? 3.016 7.416 -17.962 1.00 56.84 117 LYS A N 1
ATOM 888 C CA . LYS A 1 117 ? 2.147 8.594 -17.988 1.00 56.84 117 LYS A CA 1
ATOM 889 C C . LYS A 1 117 ? 2.165 9.152 -16.569 1.00 56.84 117 LYS A C 1
ATOM 891 O O . LYS A 1 117 ? 1.935 8.369 -15.644 1.00 56.84 117 LYS A O 1
ATOM 896 N N . ASP A 1 118 ? 2.497 10.431 -16.453 1.00 48.62 118 ASP A N 1
ATOM 897 C CA . ASP A 1 118 ? 2.301 11.204 -15.227 1.00 48.62 118 ASP A CA 1
ATOM 898 C C . ASP A 1 118 ? 0.823 11.166 -14.805 1.00 48.62 118 ASP A C 1
ATOM 900 O O . ASP A 1 118 ? -0.051 11.177 -15.712 1.00 48.62 118 ASP A O 1
#

pLDDT: mean 89.9, std 12.18, range [36.28, 98.25]

Sequence (118 aa):
EDKTISASQRYGDSLLEHFTKLIELLSAEPTYAPNETDLQVSALIIRLGDLKIANTAVINAYANYNNARITRNAILYSAVGGLAGIAGEVKKYVKSVFGAGSPQFKQVSKLVFKKAKD

Foldseek 3Di:
DPPPDPPVLVVLVVVLVVLVVVLVVLVPDPPNDDPDPCSDSVNSVVVSVVSVVVSVVVVVVVVVVVVVVVVLLCQQANPPNHVLVVLVVVLVVQCVPQNPVDPSSVVSVPDDRDHDDD